Protein AF-A0A7S1WGA0-F1 (afdb_monomer)

InterPro domains:
  IPR001080 3Fe-4S ferredoxin [PR00352] (25-36)
  IPR001080 3Fe-4S ferredoxin [PR00352] (36-46)
  IPR001080 3Fe-4S ferredoxin [PR00352] (67-79)
  IPR017896 4Fe-4S ferredoxin-type, iron-sulphur binding domain [PS51379] (21-49)

Structure (mmCIF, N/CA/C/O backbone):
data_AF-A0A7S1WGA0-F1
#
_entry.id   AF-A0A7S1WGA0-F1
#
loop_
_atom_site.group_PDB
_atom_site.id
_atom_site.type_symbol
_atom_site.label_atom_id
_atom_site.label_alt_id
_atom_site.label_comp_id
_atom_site.label_asym_id
_atom_site.label_entity_id
_atom_site.label_seq_id
_atom_site.pdbx_PDB_ins_code
_atom_site.Cartn_x
_atom_site.Cartn_y
_atom_site.Cartn_z
_atom_site.occupancy
_atom_site.B_iso_or_equiv
_atom_site.auth_seq_id
_atom_site.auth_comp_id
_atom_site.auth_asym_id
_atom_site.auth_atom_id
_atom_site.pdbx_PDB_model_num
ATOM 1 N N . THR A 1 1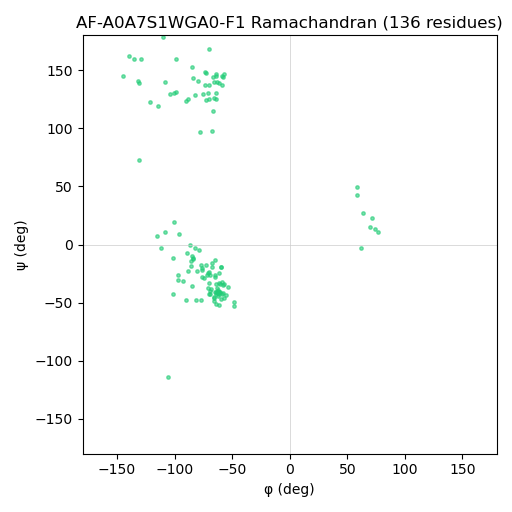 ? -9.600 -15.624 15.810 1.00 48.59 1 THR A N 1
ATOM 2 C CA . THR A 1 1 ? -9.323 -14.471 14.919 1.00 48.59 1 THR A CA 1
ATOM 3 C C . THR A 1 1 ? -8.064 -13.690 15.293 1.00 48.59 1 THR A C 1
ATOM 5 O O . THR A 1 1 ? -7.821 -12.651 14.698 1.00 48.59 1 THR A O 1
ATOM 8 N N . GLN A 1 2 ? -7.230 -14.170 16.228 1.00 45.91 2 GLN A N 1
ATOM 9 C CA . GLN A 1 2 ? -6.072 -13.422 16.746 1.00 45.91 2 GLN A CA 1
ATOM 10 C C . GLN A 1 2 ? -4.788 -13.585 15.899 1.00 45.91 2 GLN A C 1
ATOM 12 O O . GLN A 1 2 ? -3.881 -12.776 16.051 1.00 45.91 2 GLN A O 1
ATOM 17 N N . ALA A 1 3 ? -4.712 -14.557 14.977 1.00 49.59 3 ALA A N 1
ATOM 18 C CA . ALA A 1 3 ? -3.511 -14.777 14.159 1.00 49.59 3 ALA A CA 1
ATOM 19 C C . ALA A 1 3 ? -3.316 -13.784 13.003 1.00 49.59 3 ALA A C 1
ATOM 21 O O . ALA A 1 3 ? -2.209 -13.658 12.495 1.00 49.59 3 ALA A O 1
ATOM 22 N N . CYS A 1 4 ? -4.351 -13.046 12.587 1.00 54.44 4 CYS A N 1
ATOM 23 C CA . CYS A 1 4 ? -4.206 -12.077 11.493 1.00 54.44 4 CYS A CA 1
ATOM 24 C C . CYS A 1 4 ? -3.393 -10.837 11.921 1.00 54.44 4 CYS A C 1
ATOM 26 O O . CYS A 1 4 ? -2.730 -10.211 11.101 1.00 54.44 4 CYS A O 1
ATOM 28 N N . ALA A 1 5 ? -3.389 -10.507 13.219 1.00 57.50 5 ALA A N 1
ATOM 29 C CA . ALA A 1 5 ? -2.726 -9.310 13.738 1.00 57.50 5 ALA A CA 1
ATOM 30 C C . ALA A 1 5 ? -1.187 -9.385 13.700 1.00 57.50 5 ALA A C 1
ATOM 32 O O . ALA A 1 5 ? -0.543 -8.345 13.646 1.00 57.50 5 ALA A O 1
ATOM 33 N N . SER A 1 6 ? -0.590 -10.584 13.709 1.00 70.38 6 SER A N 1
ATOM 34 C CA . SER A 1 6 ? 0.873 -10.748 13.684 1.00 70.38 6 SER A CA 1
ATOM 35 C C . SER A 1 6 ? 1.484 -10.700 12.281 1.00 70.38 6 SER A C 1
ATOM 37 O O . SER A 1 6 ? 2.704 -10.637 12.157 1.00 70.38 6 SER A O 1
ATOM 39 N N . LEU A 1 7 ? 0.657 -10.752 11.232 1.00 79.62 7 LEU A N 1
ATOM 40 C CA . LEU A 1 7 ? 1.107 -10.718 9.837 1.00 79.62 7 LEU A CA 1
ATOM 41 C C . LEU A 1 7 ? 1.242 -9.290 9.290 1.00 79.62 7 LEU A C 1
ATOM 43 O O . LEU A 1 7 ? 1.983 -9.078 8.331 1.00 79.62 7 LEU A O 1
ATOM 47 N N . GLY A 1 8 ? 0.532 -8.331 9.889 1.00 81.25 8 GLY A N 1
ATOM 48 C CA . GLY A 1 8 ? 0.542 -6.936 9.460 1.00 81.25 8 GLY A CA 1
ATOM 49 C C . GLY A 1 8 ? 1.879 -6.259 9.756 1.00 81.25 8 GLY A C 1
ATOM 50 O O . GLY A 1 8 ? 2.458 -6.445 10.827 1.00 81.25 8 GLY A O 1
ATOM 51 N N . ARG A 1 9 ? 2.364 -5.471 8.798 1.00 88.56 9 ARG A N 1
ATOM 52 C CA . ARG A 1 9 ? 3.565 -4.634 8.911 1.00 88.56 9 ARG A CA 1
ATOM 53 C C . ARG A 1 9 ? 3.231 -3.187 9.262 1.00 88.56 9 ARG A C 1
ATOM 55 O O . ARG A 1 9 ? 4.050 -2.550 9.918 1.00 88.56 9 ARG A O 1
ATOM 62 N N . SER A 1 10 ? 2.075 -2.673 8.837 1.00 92.81 10 SER A N 1
ATOM 63 C CA . SER A 1 10 ? 1.676 -1.295 9.140 1.00 92.81 10 SER A CA 1
ATOM 64 C C . SER A 1 10 ? 1.012 -1.177 10.513 1.00 92.81 10 SER A C 1
ATOM 66 O O . SER A 1 10 ? 0.279 -2.059 10.972 1.00 92.81 10 SER A O 1
ATOM 68 N N . GLN A 1 11 ? 1.283 -0.064 11.192 1.00 93.94 11 GLN A N 1
ATOM 69 C CA . GLN A 1 11 ? 0.616 0.296 12.442 1.00 93.94 11 GLN A CA 1
ATOM 70 C C . GLN A 1 11 ? -0.698 1.010 12.136 1.00 93.94 11 GLN A C 1
ATOM 72 O O . GLN A 1 11 ? -0.824 1.647 11.101 1.00 93.94 11 GLN A O 1
ATOM 77 N N . TRP A 1 12 ? -1.682 0.933 13.029 1.00 94.38 12 TRP A N 1
ATOM 78 C CA . TRP A 1 12 ? -2.926 1.693 12.887 1.00 94.38 12 TRP A CA 1
ATOM 79 C C . TRP A 1 12 ? -2.891 2.923 13.784 1.00 94.38 12 TRP A C 1
ATOM 81 O O . TRP A 1 12 ? -2.602 2.791 14.976 1.00 94.38 12 TRP A O 1
ATOM 91 N N . HIS A 1 13 ? -3.205 4.096 13.231 1.00 95.62 13 HIS A N 1
ATOM 92 C CA . HIS A 1 13 ? -3.357 5.304 14.031 1.00 95.62 13 HIS A CA 1
ATOM 93 C C . HIS A 1 13 ? -4.498 5.118 15.054 1.00 95.62 13 HIS A C 1
ATOM 95 O O . HIS A 1 13 ? -5.534 4.536 14.712 1.00 95.62 13 HIS A O 1
ATOM 101 N N . PRO A 1 14 ? -4.349 5.575 16.314 1.00 91.88 14 PRO A N 1
ATOM 102 C CA . PRO A 1 14 ? -5.367 5.391 17.353 1.00 91.88 14 PRO A CA 1
ATOM 103 C C . PRO A 1 14 ? -6.706 6.065 17.031 1.00 91.88 14 PRO A C 1
ATOM 105 O O . PRO A 1 14 ? -7.738 5.629 17.533 1.00 91.88 14 PRO A O 1
ATOM 108 N N . GLU A 1 15 ? -6.689 7.104 16.196 1.00 90.88 15 GLU A N 1
ATOM 109 C CA . GLU A 1 15 ? -7.885 7.840 15.765 1.00 90.88 15 GLU A CA 1
ATOM 110 C C . GLU A 1 15 ? -8.427 7.356 14.410 1.00 90.88 15 GLU A C 1
ATOM 112 O O . GLU A 1 15 ? -9.322 7.983 13.847 1.00 90.88 15 GLU A O 1
ATOM 117 N N . ALA A 1 16 ? -7.908 6.244 13.873 1.00 91.56 16 ALA A N 1
ATOM 118 C CA . ALA A 1 16 ? -8.427 5.664 12.640 1.00 91.56 16 ALA A CA 1
ATOM 119 C C . ALA A 1 16 ? -9.923 5.308 12.796 1.00 91.56 16 ALA A C 1
ATOM 121 O O . ALA A 1 16 ? -10.303 4.736 13.827 1.00 91.56 16 ALA A O 1
ATOM 122 N N . PRO A 1 17 ? -10.779 5.583 11.790 1.00 90.69 17 PRO A N 1
ATOM 123 C CA . PRO A 1 17 ? -12.211 5.331 11.910 1.00 90.69 17 PRO A CA 1
ATOM 124 C C . PRO A 1 17 ? -12.529 3.859 12.212 1.00 90.69 17 PRO A C 1
ATOM 126 O O . PRO A 1 17 ? -11.882 2.926 11.718 1.00 90.69 17 PRO A O 1
ATOM 129 N N . GLU A 1 18 ? -13.557 3.623 13.027 1.00 88.62 18 GLU A N 1
ATOM 130 C CA . GLU A 1 18 ? -13.988 2.263 13.343 1.00 88.62 18 GLU A CA 1
ATOM 131 C C . GLU A 1 18 ? -14.543 1.583 12.082 1.00 88.62 18 GLU A C 1
ATOM 133 O O . GLU A 1 18 ? -15.421 2.110 11.402 1.00 88.62 18 GLU A O 1
ATOM 138 N N . GLY A 1 19 ? -14.005 0.409 11.742 1.00 87.69 19 GLY A N 1
ATOM 139 C CA . GLY A 1 19 ? -14.363 -0.296 10.506 1.00 87.69 19 GLY A CA 1
ATOM 140 C C . GLY A 1 19 ? -13.736 0.278 9.229 1.00 87.69 19 GLY A C 1
ATOM 141 O O . GLY A 1 19 ? -14.120 -0.140 8.137 1.00 87.69 19 GLY A O 1
ATOM 142 N N . ALA A 1 20 ? -12.767 1.192 9.343 1.00 92.94 20 ALA A N 1
ATOM 143 C CA . ALA A 1 20 ? -12.039 1.716 8.195 1.00 92.94 20 ALA A CA 1
ATOM 144 C C . ALA A 1 20 ? -11.321 0.611 7.394 1.00 92.94 20 ALA A C 1
ATOM 146 O O . ALA A 1 20 ? -10.828 -0.380 7.952 1.00 92.94 20 ALA A O 1
ATOM 147 N N . ARG A 1 21 ? -11.265 0.798 6.071 1.00 96.31 21 ARG A N 1
ATOM 148 C CA . ARG A 1 21 ? -10.548 -0.089 5.143 1.00 96.31 21 ARG A CA 1
ATOM 149 C C . ARG A 1 21 ? -9.044 0.133 5.289 1.00 96.31 21 ARG A C 1
ATOM 151 O O . ARG A 1 21 ? -8.602 1.227 5.596 1.00 96.31 21 ARG A O 1
ATOM 158 N N . GLY A 1 22 ? -8.249 -0.908 5.079 1.00 95.81 22 GLY A N 1
ATOM 159 C CA . GLY A 1 22 ? -6.796 -0.768 5.043 1.00 95.81 22 GLY A CA 1
ATOM 160 C C . GLY A 1 22 ? -6.343 -0.069 3.765 1.00 95.81 22 GLY A C 1
ATOM 161 O O . GLY A 1 22 ? -6.948 -0.260 2.712 1.00 95.81 22 GLY A O 1
ATOM 162 N N . ILE A 1 23 ? -5.262 0.692 3.835 1.00 97.69 23 ILE A N 1
ATOM 163 C CA . ILE A 1 23 ? -4.579 1.257 2.674 1.00 97.69 23 ILE A CA 1
ATOM 164 C C . ILE A 1 23 ? -3.394 0.352 2.365 1.00 97.69 23 ILE A C 1
ATOM 166 O O . ILE A 1 23 ? -2.619 -0.018 3.250 1.00 97.69 23 ILE A O 1
ATOM 170 N N . PHE A 1 24 ? -3.263 -0.028 1.102 1.00 97.56 24 PHE A N 1
ATOM 171 C CA . PHE A 1 24 ? -2.237 -0.946 0.645 1.00 97.56 24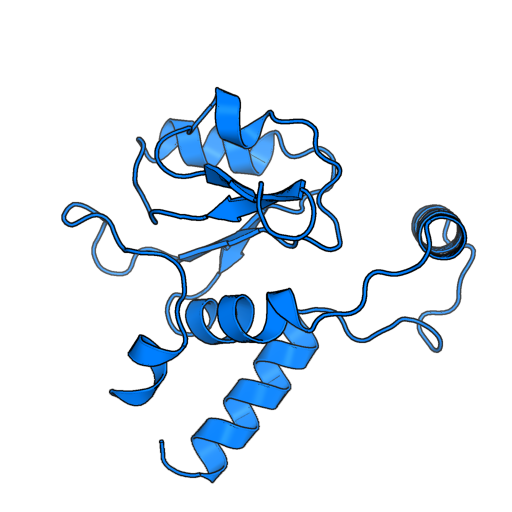 PHE A CA 1
ATOM 172 C C . PHE A 1 24 ? -1.528 -0.393 -0.592 1.00 97.56 24 PHE A C 1
ATOM 174 O O . PHE A 1 24 ? -2.171 0.168 -1.479 1.00 97.56 24 PHE A O 1
ATOM 181 N N . VAL A 1 25 ? -0.207 -0.578 -0.654 1.00 97.12 25 VAL A N 1
ATOM 182 C CA . VAL A 1 25 ? 0.619 -0.197 -1.804 1.00 97.12 25 VAL A CA 1
ATOM 183 C C . VAL A 1 25 ? 1.194 -1.454 -2.450 1.00 97.12 25 VAL A C 1
ATOM 185 O O . VAL A 1 25 ? 1.969 -2.187 -1.837 1.00 97.12 25 VAL A O 1
ATOM 188 N N . ASP A 1 26 ? 0.849 -1.676 -3.715 1.00 95.56 26 ASP A N 1
ATOM 189 C CA . ASP A 1 26 ? 1.458 -2.695 -4.557 1.00 95.56 26 ASP A CA 1
ATOM 190 C C . ASP A 1 26 ? 2.830 -2.217 -5.054 1.00 95.56 26 ASP A C 1
ATOM 192 O O . ASP A 1 26 ? 2.977 -1.489 -6.043 1.00 95.56 26 ASP A O 1
ATOM 196 N N . GLU A 1 27 ? 3.872 -2.648 -4.352 1.00 94.25 27 GLU A N 1
ATOM 197 C CA . GLU A 1 27 ? 5.263 -2.359 -4.692 1.00 94.25 27 GLU A CA 1
ATOM 198 C C . GLU A 1 27 ? 5.686 -2.877 -6.080 1.00 94.25 27 GLU A C 1
ATOM 200 O O . GLU A 1 27 ? 6.673 -2.380 -6.631 1.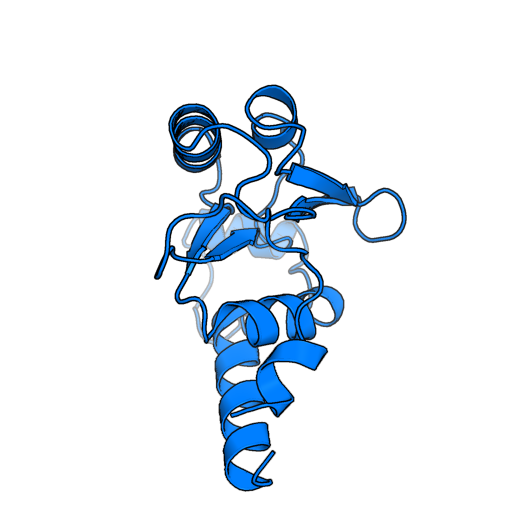00 94.25 27 GLU A O 1
ATOM 205 N N . THR A 1 28 ? 4.954 -3.831 -6.673 1.00 91.75 28 THR A N 1
ATOM 206 C CA . THR A 1 28 ? 5.243 -4.333 -8.028 1.00 91.75 28 THR A CA 1
ATOM 207 C C . THR A 1 28 ? 4.804 -3.357 -9.121 1.00 91.75 28 THR A C 1
ATOM 209 O O . THR A 1 28 ? 5.443 -3.285 -10.170 1.00 91.75 28 THR A O 1
ATOM 212 N N . GLU A 1 29 ? 3.778 -2.544 -8.855 1.00 92.12 29 GLU A N 1
ATOM 213 C CA . GLU A 1 29 ? 3.261 -1.524 -9.780 1.00 92.12 29 GLU A CA 1
ATOM 214 C C . GLU A 1 29 ? 3.730 -0.102 -9.427 1.00 92.12 29 GLU A C 1
ATOM 216 O O . GLU A 1 29 ? 3.579 0.831 -10.228 1.00 92.12 29 GLU A O 1
ATOM 221 N N . CYS A 1 30 ? 4.314 0.094 -8.241 1.00 95.00 30 CYS A N 1
ATOM 222 C CA . CYS A 1 30 ? 4.854 1.377 -7.806 1.00 95.00 30 CYS A CA 1
ATOM 223 C C . CYS A 1 30 ? 6.027 1.825 -8.698 1.00 95.00 30 CYS A C 1
ATOM 225 O O . CYS A 1 30 ? 6.992 1.095 -8.911 1.00 95.00 30 CYS A O 1
ATOM 227 N N . VAL A 1 31 ? 5.982 3.070 -9.183 1.00 93.75 31 VAL A N 1
ATOM 228 C CA . VAL A 1 31 ? 6.999 3.647 -10.087 1.00 93.75 31 VAL A CA 1
ATOM 229 C C . VAL A 1 31 ? 7.894 4.707 -9.439 1.00 93.75 31 VAL A C 1
ATOM 231 O O . VAL A 1 31 ? 8.653 5.356 -10.146 1.00 93.75 31 VAL A O 1
ATOM 234 N N . ILE A 1 32 ? 7.848 4.863 -8.110 1.00 95.25 32 ILE A N 1
ATOM 235 C CA . ILE A 1 32 ? 8.684 5.826 -7.357 1.00 95.25 32 ILE A CA 1
ATOM 236 C C . ILE A 1 32 ? 8.449 7.267 -7.838 1.00 95.25 32 ILE A C 1
ATOM 238 O O . ILE A 1 32 ? 9.362 8.016 -8.162 1.00 95.25 32 ILE A O 1
ATOM 242 N N . CYS A 1 33 ? 7.181 7.663 -7.921 1.00 95.44 33 CYS A N 1
ATOM 243 C CA . CYS A 1 33 ? 6.831 9.044 -8.258 1.00 95.44 33 CYS A CA 1
ATOM 244 C C . CYS A 1 33 ? 6.849 9.989 -7.047 1.00 95.44 33 CYS A C 1
ATOM 246 O O . CYS A 1 33 ? 6.794 11.194 -7.241 1.00 95.44 33 CYS A O 1
ATOM 248 N N . HIS A 1 34 ? 6.912 9.458 -5.818 1.00 96.12 34 HIS A N 1
ATOM 249 C CA . HIS A 1 34 ? 6.889 10.199 -4.543 1.00 96.12 34 HIS A CA 1
ATOM 250 C C . HIS A 1 34 ? 5.624 11.018 -4.234 1.00 96.12 34 HIS A C 1
ATOM 252 O O . HIS A 1 34 ? 5.502 11.518 -3.120 1.00 96.12 34 HIS A O 1
ATOM 258 N N . ASN A 1 35 ? 4.646 11.075 -5.141 1.00 96.56 35 ASN A N 1
ATOM 259 C CA . ASN A 1 35 ? 3.380 11.783 -4.935 1.00 96.56 35 ASN A CA 1
ATOM 260 C C . ASN A 1 35 ? 2.725 11.443 -3.585 1.00 96.56 35 ASN A C 1
ATOM 262 O O . ASN A 1 35 ? 2.477 12.335 -2.783 1.00 96.56 35 ASN A O 1
ATOM 266 N N . CYS A 1 36 ? 2.530 10.153 -3.294 1.00 97.62 36 CYS A N 1
ATOM 267 C CA . CYS A 1 36 ? 1.929 9.706 -2.032 1.00 97.62 36 CYS A CA 1
ATOM 268 C C . CYS A 1 36 ? 2.654 10.227 -0.781 1.00 97.62 36 CYS A C 1
ATOM 270 O O . CYS A 1 36 ? 2.004 10.732 0.122 1.00 97.62 36 CYS A O 1
ATOM 272 N N . THR A 1 37 ? 3.989 10.208 -0.771 1.00 97.25 37 THR A N 1
ATOM 273 C CA . THR A 1 37 ? 4.799 10.724 0.345 1.00 97.25 37 THR A CA 1
ATOM 274 C C . THR A 1 37 ? 4.820 12.249 0.434 1.00 97.25 37 THR A C 1
ATOM 276 O O . THR A 1 37 ? 5.224 12.797 1.448 1.00 97.25 37 THR A O 1
ATOM 279 N N . THR A 1 38 ? 4.445 12.957 -0.635 1.00 96.94 38 THR A N 1
ATOM 280 C CA . THR A 1 38 ? 4.314 14.421 -0.619 1.00 96.94 38 THR A CA 1
ATOM 281 C C . THR A 1 38 ? 2.948 14.860 -0.099 1.00 96.94 38 THR A C 1
ATOM 283 O O . THR A 1 38 ? 2.878 15.882 0.573 1.00 96.94 38 THR A O 1
ATOM 286 N N . MET A 1 39 ? 1.889 14.108 -0.410 1.00 97.25 39 MET A N 1
ATOM 287 C CA . MET A 1 39 ? 0.523 14.405 0.036 1.00 97.25 39 MET A CA 1
ATOM 288 C C . MET A 1 39 ? 0.256 13.926 1.464 1.00 97.25 39 MET A C 1
ATOM 290 O O . MET A 1 39 ? -0.228 14.705 2.270 1.00 97.25 39 MET A O 1
ATOM 294 N N . ALA A 1 40 ? 0.616 12.682 1.785 1.00 97.94 40 ALA A N 1
ATOM 295 C CA . ALA A 1 40 ? 0.330 12.048 3.072 1.00 97.94 40 ALA A CA 1
ATOM 296 C C . ALA A 1 40 ? 1.611 11.396 3.654 1.00 97.94 40 ALA A C 1
ATOM 298 O O . ALA A 1 40 ? 1.789 10.173 3.575 1.00 97.94 40 ALA A O 1
ATOM 299 N N . PRO A 1 41 ? 2.566 12.211 4.151 1.00 97.25 41 PRO A N 1
ATOM 300 C CA . PRO A 1 41 ? 3.876 11.749 4.621 1.00 97.25 41 PRO A CA 1
ATOM 301 C C . PRO A 1 41 ? 3.841 10.937 5.922 1.00 97.25 41 PRO A C 1
ATOM 303 O O . PRO A 1 41 ? 4.769 10.166 6.162 1.00 97.25 41 PRO A O 1
ATOM 306 N N . GLU A 1 42 ? 2.817 11.089 6.764 1.00 97.38 42 GLU A N 1
ATOM 307 C CA . GLU A 1 42 ? 2.690 10.302 7.999 1.00 97.38 42 GLU A CA 1
ATOM 308 C C . GLU A 1 42 ? 2.115 8.902 7.714 1.00 97.38 42 GLU A C 1
ATOM 310 O O . GLU A 1 42 ? 2.342 7.952 8.465 1.00 97.38 42 GLU A O 1
ATOM 315 N N . THR A 1 43 ? 1.405 8.749 6.593 1.00 97.56 43 THR A N 1
ATOM 316 C CA . THR A 1 43 ? 0.794 7.496 6.133 1.00 97.56 43 THR A CA 1
ATOM 317 C C . THR A 1 43 ? 1.749 6.692 5.252 1.00 97.56 43 THR A C 1
ATOM 319 O O . THR A 1 43 ? 1.929 5.481 5.446 1.00 97.56 43 THR A O 1
ATOM 322 N N . PHE A 1 44 ? 2.369 7.352 4.270 1.00 97.44 44 PHE A N 1
ATOM 323 C CA . PHE A 1 44 ? 3.219 6.719 3.265 1.00 97.44 44 PHE A CA 1
ATOM 324 C C . PHE A 1 44 ? 4.693 7.041 3.482 1.00 97.44 44 PHE A C 1
ATOM 326 O O . PHE A 1 44 ? 5.077 8.188 3.681 1.00 97.44 44 PHE A O 1
ATOM 333 N N . GLU A 1 45 ? 5.545 6.040 3.282 1.00 95.75 45 GLU A N 1
ATOM 334 C CA . GLU A 1 45 ? 6.992 6.230 3.243 1.00 95.75 45 GLU A CA 1
ATOM 335 C C . GLU A 1 45 ? 7.623 5.477 2.071 1.00 95.75 45 GLU A C 1
ATOM 337 O O . GLU A 1 45 ? 7.053 4.530 1.524 1.00 95.75 45 GLU A O 1
ATOM 342 N N . MET A 1 46 ? 8.827 5.892 1.683 1.00 95.56 46 MET A N 1
ATOM 343 C CA . MET A 1 46 ? 9.639 5.140 0.731 1.00 95.56 46 MET A CA 1
ATOM 344 C C . MET A 1 46 ? 10.496 4.130 1.487 1.00 95.56 46 MET A C 1
ATOM 346 O O . MET A 1 46 ? 11.271 4.507 2.363 1.00 95.56 46 MET A O 1
ATOM 350 N N . ASP A 1 47 ? 10.404 2.859 1.108 1.00 91.38 47 ASP A N 1
ATOM 351 C CA . ASP A 1 47 ? 11.215 1.792 1.682 1.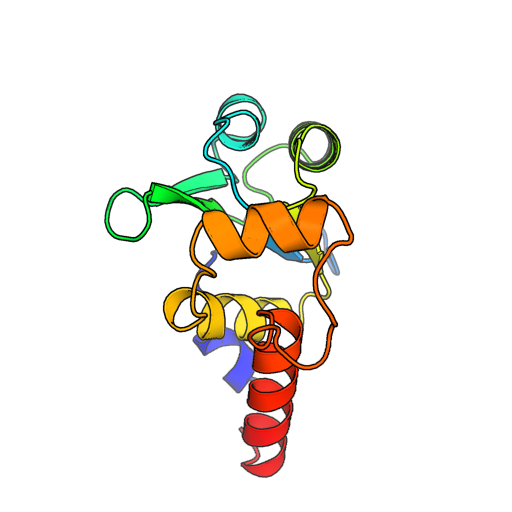00 91.38 47 ASP A CA 1
ATOM 352 C C . ASP A 1 47 ? 12.694 1.955 1.301 1.00 91.38 47 ASP A C 1
ATOM 354 O O . ASP A 1 47 ? 13.119 1.562 0.214 1.00 91.38 47 ASP A O 1
ATOM 358 N N . SER A 1 48 ? 13.477 2.548 2.199 1.00 85.12 48 SER A N 1
ATOM 359 C CA . SER A 1 48 ? 14.909 2.798 2.011 1.00 85.12 48 SER A CA 1
ATOM 360 C C . SER A 1 48 ? 15.780 1.549 2.175 1.00 85.12 48 SER A C 1
ATOM 362 O O . SER A 1 48 ? 16.895 1.523 1.654 1.00 85.12 48 SER A O 1
ATOM 364 N N . GLU A 1 49 ? 15.290 0.522 2.875 1.00 79.75 49 GLU A N 1
ATOM 365 C CA . GLU A 1 49 ? 16.049 -0.695 3.193 1.00 79.75 49 GLU A CA 1
ATOM 366 C C . GLU A 1 49 ? 15.770 -1.849 2.222 1.00 79.75 49 GLU A C 1
ATOM 368 O O . GLU A 1 49 ? 16.625 -2.719 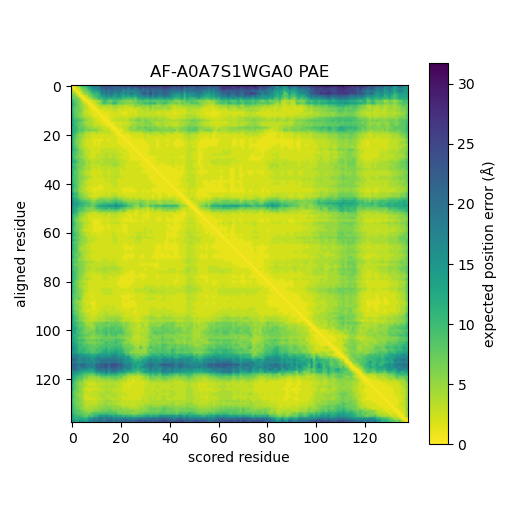2.044 1.00 79.75 49 GLU A O 1
ATOM 373 N N . GLY A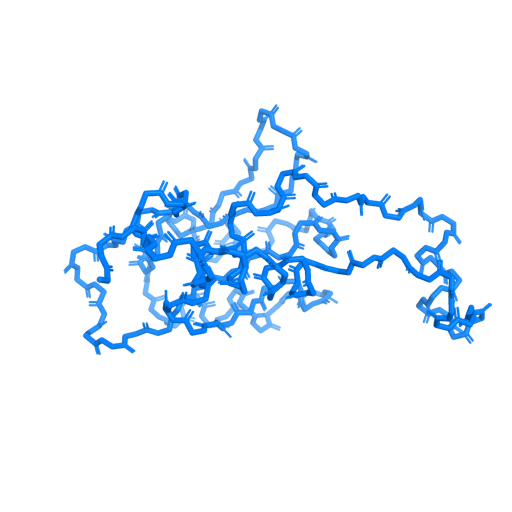 1 50 ? 14.595 -1.870 1.588 1.00 80.81 50 GLY A N 1
ATOM 374 C CA . GLY A 1 50 ? 14.213 -2.892 0.616 1.00 80.81 50 GLY A CA 1
ATOM 375 C C . GLY A 1 50 ? 14.230 -2.393 -0.827 1.00 80.81 50 GLY A C 1
ATOM 376 O O . GLY A 1 50 ? 15.285 -2.161 -1.418 1.00 80.81 50 GLY A O 1
ATOM 377 N N . ARG A 1 51 ? 13.055 -2.322 -1.461 1.00 83.62 51 ARG A N 1
ATOM 378 C CA . ARG A 1 51 ? 12.941 -2.154 -2.928 1.00 83.62 51 ARG A CA 1
ATOM 379 C C . ARG A 1 51 ? 12.969 -0.704 -3.406 1.00 83.62 51 ARG A C 1
ATOM 381 O O . ARG A 1 51 ? 12.858 -0.467 -4.611 1.00 83.62 51 ARG A O 1
ATOM 388 N N . GLY A 1 52 ? 13.075 0.267 -2.500 1.00 89.44 52 GLY A N 1
ATOM 389 C CA . GLY A 1 52 ? 12.968 1.681 -2.850 1.00 89.44 52 GLY A CA 1
ATOM 390 C C . GLY A 1 52 ? 11.555 2.097 -3.251 1.00 89.44 52 GLY A C 1
ATOM 391 O O . GLY A 1 52 ? 11.405 3.132 -3.890 1.00 89.44 52 GLY A O 1
ATOM 392 N N . ARG A 1 53 ? 10.526 1.286 -2.964 1.00 93.88 53 ARG A N 1
ATOM 393 C CA . ARG A 1 53 ? 9.126 1.532 -3.350 1.00 93.88 53 ARG A CA 1
ATOM 394 C C . ARG A 1 53 ? 8.342 2.140 -2.192 1.00 93.88 53 ARG A C 1
ATOM 396 O O . ARG A 1 53 ? 8.752 2.043 -1.042 1.00 93.88 53 ARG A O 1
ATOM 403 N N . ALA A 1 54 ? 7.228 2.789 -2.512 1.00 96.44 54 ALA A N 1
ATOM 404 C CA . ALA A 1 54 ? 6.339 3.309 -1.484 1.00 96.44 54 ALA A CA 1
ATOM 405 C C . ALA A 1 54 ? 5.699 2.154 -0.694 1.00 96.44 54 ALA A C 1
ATOM 407 O O . ALA A 1 54 ? 5.371 1.119 -1.277 1.00 96.44 54 ALA A O 1
ATOM 408 N N . ARG A 1 55 ? 5.492 2.352 0.608 1.00 95.44 55 ARG A N 1
ATOM 409 C CA . ARG A 1 55 ? 4.729 1.470 1.498 1.00 95.44 55 ARG A CA 1
ATOM 410 C C . ARG A 1 55 ? 3.885 2.299 2.463 1.00 95.44 55 ARG A C 1
ATOM 412 O O . ARG A 1 55 ? 4.159 3.479 2.664 1.00 95.44 55 ARG A O 1
ATOM 419 N N . VAL A 1 56 ? 2.881 1.669 3.067 1.00 96.81 56 VAL A N 1
ATOM 420 C CA . VAL A 1 56 ? 2.134 2.267 4.183 1.00 96.81 56 VAL A CA 1
ATOM 421 C C . VAL A 1 56 ? 2.817 1.868 5.482 1.00 96.81 56 VAL A C 1
ATOM 423 O O . VAL A 1 56 ? 2.999 0.676 5.736 1.00 96.81 56 VAL A O 1
ATOM 426 N N . PHE A 1 57 ? 3.204 2.851 6.288 1.00 94.94 57 PHE A N 1
ATOM 427 C CA . PHE A 1 57 ? 3.815 2.610 7.597 1.00 94.94 57 PHE A CA 1
ATOM 428 C C . PHE A 1 57 ? 2.809 2.803 8.732 1.00 94.94 57 PHE A C 1
ATOM 430 O O . PHE A 1 57 ? 2.722 1.951 9.623 1.00 94.94 57 PHE A O 1
ATOM 437 N N . VAL A 1 58 ? 1.991 3.858 8.653 1.00 96.81 58 VAL A N 1
ATOM 438 C CA . VAL A 1 58 ? 0.859 4.097 9.555 1.00 96.81 58 VAL A CA 1
AT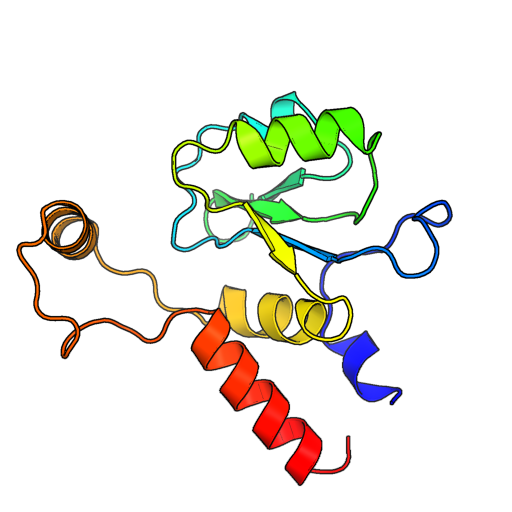OM 439 C C . VAL A 1 58 ? -0.425 4.192 8.739 1.00 96.81 58 VAL A C 1
ATOM 441 O O . VAL A 1 58 ? -0.555 5.016 7.846 1.00 96.81 58 VAL A O 1
ATOM 444 N N . GLN A 1 59 ? -1.402 3.348 9.043 1.00 97.06 59 GLN A N 1
ATOM 445 C CA . GLN A 1 59 ? -2.756 3.453 8.517 1.00 97.06 59 GLN A CA 1
ATOM 446 C C . GLN A 1 59 ? -3.425 4.677 9.139 1.00 97.06 59 GLN A C 1
ATOM 448 O O . GLN A 1 59 ? -3.511 4.751 10.368 1.00 97.06 59 GLN A O 1
ATOM 453 N N . TYR A 1 60 ? -3.933 5.581 8.298 1.00 96.94 60 TYR A N 1
ATOM 454 C CA . TYR A 1 60 ? -4.583 6.827 8.723 1.00 96.94 60 TYR A CA 1
ATOM 455 C C . TYR A 1 60 ? -3.672 7.727 9.578 1.00 96.94 60 TYR A C 1
ATOM 457 O O . TYR A 1 60 ? -4.102 8.237 10.610 1.00 96.94 60 TYR A O 1
ATOM 465 N N . GLY A 1 61 ? -2.398 7.869 9.183 1.00 96.50 61 GLY A N 1
ATOM 466 C CA . GLY A 1 61 ? -1.458 8.797 9.828 1.00 96.50 61 GLY A CA 1
ATOM 467 C C . GLY A 1 61 ? -1.722 10.266 9.477 1.00 96.50 61 GLY A C 1
ATOM 468 O O . GLY A 1 61 ? -1.471 11.144 10.297 1.00 96.50 61 GLY A O 1
ATOM 469 N N . ASP A 1 62 ? -2.273 10.515 8.289 1.00 97.12 62 ASP A N 1
ATOM 470 C CA . ASP A 1 62 ? -2.715 11.829 7.812 1.00 97.12 62 ASP A CA 1
ATOM 471 C C . ASP A 1 62 ? -4.248 11.901 7.729 1.00 97.12 62 ASP A C 1
ATOM 473 O O . ASP A 1 62 ? -4.961 10.924 7.989 1.00 97.12 62 ASP A O 1
ATOM 477 N N . TRP A 1 63 ? -4.767 13.066 7.336 1.00 95.75 63 TRP A N 1
ATOM 478 C CA . TRP A 1 63 ? -6.194 13.256 7.098 1.00 95.75 63 TRP A CA 1
ATOM 479 C C . TRP A 1 63 ? -6.679 12.397 5.929 1.00 95.75 63 TRP A C 1
ATOM 481 O O . TRP A 1 63 ? -5.978 12.206 4.936 1.00 95.75 63 TRP A O 1
ATOM 491 N N . GLU A 1 64 ? -7.916 11.908 6.023 1.00 95.44 64 GLU A N 1
ATOM 492 C CA . GLU A 1 64 ? -8.519 11.059 4.987 1.00 95.44 64 GLU A CA 1
ATOM 493 C C . GLU A 1 64 ? -8.537 11.745 3.610 1.00 95.44 64 GLU A C 1
ATOM 495 O O . GLU A 1 64 ? -8.312 11.085 2.602 1.00 95.44 64 GLU A O 1
ATOM 500 N N . GLU A 1 65 ? -8.701 13.071 3.572 1.00 96.56 65 GLU A N 1
ATOM 501 C CA . GLU A 1 65 ? -8.655 13.869 2.339 1.00 96.56 65 GLU A CA 1
ATOM 502 C C . GLU A 1 65 ? -7.282 13.790 1.644 1.00 96.56 65 GLU A C 1
ATOM 504 O O . GLU A 1 65 ? -7.219 13.561 0.435 1.00 96.56 65 GLU A O 1
ATOM 509 N N . ASP A 1 66 ? -6.187 13.895 2.406 1.00 97.50 66 ASP A N 1
ATOM 510 C CA . ASP A 1 66 ? -4.816 13.814 1.880 1.00 97.50 66 ASP A CA 1
ATOM 511 C C . ASP A 1 66 ? -4.491 12.392 1.392 1.00 97.50 66 ASP A C 1
ATOM 513 O O . ASP A 1 66 ? -3.840 12.190 0.360 1.00 97.50 66 ASP A O 1
ATOM 517 N N . ILE A 1 67 ? -4.980 11.381 2.117 1.00 97.62 67 ILE A N 1
ATOM 518 C CA . ILE A 1 67 ? -4.836 9.969 1.744 1.00 97.62 67 ILE A CA 1
ATOM 519 C C . ILE A 1 67 ? -5.614 9.681 0.455 1.00 97.62 67 ILE A C 1
ATOM 521 O O . ILE A 1 67 ? -5.081 9.040 -0.454 1.00 97.62 67 ILE A O 1
ATOM 525 N N . ASP A 1 68 ? -6.849 10.166 0.342 1.00 97.12 68 ASP A N 1
ATOM 526 C CA . ASP A 1 68 ? -7.667 10.015 -0.859 1.00 97.12 68 ASP A CA 1
ATOM 527 C C . ASP A 1 68 ? -7.022 10.690 -2.070 1.00 97.12 68 ASP A C 1
ATOM 529 O O . ASP A 1 68 ? -6.995 10.105 -3.161 1.00 97.12 68 ASP A O 1
ATOM 533 N N . GLU A 1 69 ? -6.447 11.881 -1.891 1.00 97.50 69 GLU A N 1
ATOM 534 C CA . GLU A 1 69 ? -5.701 12.562 -2.949 1.00 97.50 69 GLU A CA 1
ATOM 535 C C . GLU A 1 69 ? -4.453 11.761 -3.355 1.00 97.50 69 GLU A C 1
ATOM 537 O O . GLU A 1 69 ? -4.192 11.556 -4.548 1.00 97.50 69 GLU A O 1
ATOM 542 N N . ALA A 1 70 ? -3.720 11.203 -2.386 1.00 97.75 70 ALA A N 1
ATOM 543 C CA . ALA A 1 70 ? -2.578 10.328 -2.639 1.00 97.75 70 ALA A CA 1
ATOM 544 C C . ALA A 1 70 ? -2.966 9.062 -3.428 1.00 97.75 70 ALA A C 1
ATOM 546 O O . ALA A 1 70 ? -2.248 8.664 -4.352 1.00 97.75 70 ALA A O 1
ATOM 547 N N . VAL A 1 71 ? -4.106 8.445 -3.107 1.00 97.56 71 VAL A N 1
ATOM 548 C CA . VAL A 1 71 ? -4.631 7.266 -3.815 1.00 97.56 71 VAL A CA 1
ATOM 549 C C . VAL A 1 71 ? -5.019 7.626 -5.253 1.00 97.56 71 VAL A C 1
ATOM 551 O O . VAL A 1 71 ? -4.602 6.945 -6.194 1.00 97.56 71 VAL A O 1
ATOM 554 N N . GLN A 1 72 ? -5.777 8.708 -5.444 1.00 97.00 72 GLN A N 1
ATOM 555 C CA . GLN A 1 72 ? -6.292 9.120 -6.757 1.00 97.00 72 GLN A CA 1
ATOM 556 C C . GLN A 1 72 ? -5.199 9.637 -7.697 1.00 97.00 72 GLN A C 1
ATOM 558 O O . GLN A 1 72 ? -5.269 9.435 -8.910 1.00 97.00 72 GLN A O 1
ATOM 563 N N . SER A 1 73 ? -4.172 10.283 -7.152 1.00 96.62 73 SER A N 1
ATOM 564 C CA . SER A 1 73 ? -3.050 10.832 -7.919 1.00 96.62 73 SER A CA 1
ATOM 565 C C . SER A 1 73 ? -2.015 9.783 -8.344 1.00 96.62 73 SER A C 1
ATOM 567 O O . SER A 1 73 ? -1.061 10.115 -9.059 1.00 96.62 73 SER A O 1
ATOM 569 N N . CYS A 1 74 ? -2.161 8.521 -7.920 1.00 97.00 74 CYS A N 1
ATOM 570 C CA . CYS A 1 74 ? -1.203 7.470 -8.232 1.00 97.00 74 CYS A CA 1
ATOM 571 C C . CYS A 1 74 ? -1.200 7.152 -9.744 1.00 97.00 74 CYS A C 1
ATOM 573 O O . CYS A 1 74 ? -2.173 6.597 -10.258 1.00 97.00 74 CYS A O 1
ATOM 575 N N . PRO A 1 75 ? -0.094 7.397 -10.476 1.00 95.00 75 PRO A N 1
ATOM 576 C CA . PRO A 1 75 ? -0.075 7.287 -11.938 1.00 95.00 75 PRO A CA 1
ATOM 577 C C . PRO A 1 75 ? -0.245 5.853 -12.457 1.00 95.00 75 PRO A C 1
ATOM 579 O O . PRO A 1 75 ? -0.559 5.654 -13.629 1.00 95.00 75 PRO A O 1
ATOM 582 N N . THR A 1 76 ? -0.002 4.851 -11.611 1.00 93.75 76 THR A N 1
ATOM 583 C CA . THR A 1 76 ? -0.153 3.430 -11.951 1.00 93.75 76 THR A CA 1
ATOM 584 C C . THR A 1 76 ? -1.305 2.751 -11.222 1.00 93.75 76 THR A C 1
ATOM 586 O O . THR A 1 76 ? -1.554 1.578 -11.483 1.00 93.75 76 THR A O 1
ATOM 589 N N . GLY A 1 77 ? -2.005 3.452 -10.322 1.00 94.38 77 GLY A N 1
ATOM 590 C CA . GLY A 1 77 ? -3.018 2.837 -9.460 1.00 94.38 77 GLY A CA 1
ATOM 591 C C . GLY A 1 77 ? -2.442 1.796 -8.491 1.00 94.38 77 GLY A C 1
ATOM 592 O O . GLY A 1 77 ? -3.140 0.863 -8.113 1.00 94.38 77 GLY A O 1
ATOM 593 N N . ALA A 1 78 ? -1.167 1.930 -8.109 1.00 95.75 78 ALA A N 1
ATOM 594 C CA . ALA A 1 78 ? -0.501 1.015 -7.181 1.00 95.75 78 ALA A CA 1
ATOM 595 C C . ALA A 1 78 ? -1.053 1.092 -5.747 1.00 95.75 78 ALA A C 1
ATOM 597 O O . ALA A 1 78 ? -0.774 0.210 -4.945 1.00 95.75 78 ALA A O 1
ATOM 598 N N . ILE A 1 79 ? -1.796 2.144 -5.403 1.00 97.56 79 ILE A N 1
ATOM 599 C CA . ILE A 1 79 ? -2.348 2.358 -4.064 1.00 97.56 79 ILE A CA 1
ATOM 600 C C . ILE A 1 79 ? -3.836 2.020 -4.100 1.00 97.56 79 ILE A C 1
ATOM 602 O O . ILE A 1 79 ? -4.556 2.504 -4.973 1.00 97.56 79 ILE A O 1
ATOM 606 N N . ALA A 1 80 ? -4.302 1.197 -3.162 1.00 96.56 80 ALA A N 1
ATOM 607 C CA . ALA A 1 80 ? -5.696 0.782 -3.103 1.00 96.56 80 ALA A CA 1
ATOM 608 C C . ALA A 1 80 ? -6.196 0.614 -1.667 1.00 96.56 80 ALA A C 1
ATOM 610 O O . ALA A 1 80 ? -5.489 0.112 -0.793 1.00 96.56 80 ALA A O 1
ATOM 611 N N . TYR A 1 81 ? -7.471 0.946 -1.463 1.00 97.25 81 TYR A N 1
ATOM 612 C CA . TYR A 1 81 ? -8.209 0.550 -0.271 1.00 97.25 81 TYR A CA 1
ATOM 613 C C . TYR A 1 81 ? -8.585 -0.933 -0.337 1.00 97.25 81 TYR A C 1
ATOM 615 O O . TYR A 1 81 ? -9.190 -1.403 -1.310 1.00 97.25 81 TYR A O 1
ATOM 623 N N . VAL A 1 82 ? -8.279 -1.664 0.728 1.00 96.44 82 VAL A N 1
ATOM 624 C CA . VAL A 1 82 ? -8.484 -3.107 0.880 1.00 96.44 82 VAL A CA 1
ATOM 625 C C . VAL A 1 82 ? -9.220 -3.412 2.179 1.00 96.44 82 VAL A C 1
ATOM 627 O O . VAL A 1 82 ? -9.245 -2.611 3.108 1.00 96.44 82 VAL A O 1
ATOM 630 N N . ASP A 1 83 ? -9.842 -4.581 2.262 1.00 95.19 83 ASP A N 1
ATOM 631 C CA . ASP A 1 83 ? -10.533 -4.974 3.489 1.00 95.19 83 ASP A CA 1
ATOM 632 C C . ASP A 1 83 ? -9.525 -5.154 4.628 1.00 95.19 83 ASP A C 1
ATOM 634 O O . ASP A 1 83 ? -8.429 -5.695 4.433 1.00 95.19 83 ASP A O 1
ATOM 638 N N . ARG A 1 84 ? -9.903 -4.710 5.829 1.00 92.88 84 ARG A N 1
ATOM 639 C CA . ARG A 1 84 ? -9.025 -4.711 7.005 1.00 92.88 84 ARG A CA 1
ATOM 640 C C . ARG A 1 84 ? -8.527 -6.112 7.356 1.00 92.88 84 ARG A C 1
ATOM 642 O O . ARG A 1 84 ? -7.400 -6.271 7.811 1.00 92.88 84 ARG A O 1
ATOM 649 N N . GLU A 1 85 ? -9.331 -7.136 7.094 1.00 90.81 85 GLU A N 1
ATOM 650 C CA . GLU A 1 85 ? -8.980 -8.538 7.324 1.00 90.81 85 GLU A CA 1
ATOM 651 C C . GLU A 1 85 ? -8.019 -9.092 6.266 1.00 90.81 85 GLU A C 1
ATOM 653 O O . GLU A 1 85 ? -7.385 -10.118 6.498 1.00 90.81 85 GLU A O 1
ATOM 658 N N . VAL A 1 86 ? -7.937 -8.459 5.091 1.00 92.81 86 VAL A N 1
ATOM 659 C CA . VAL A 1 86 ? -7.083 -8.887 3.973 1.00 92.81 86 VAL A CA 1
ATOM 660 C C . VAL A 1 86 ? -5.720 -8.200 4.022 1.00 92.81 86 VAL A C 1
ATOM 662 O O . VAL A 1 86 ? -4.728 -8.818 3.632 1.00 92.81 86 VAL A O 1
ATOM 665 N N . LEU A 1 87 ? -5.660 -6.965 4.533 1.00 95.06 87 LEU A N 1
ATOM 666 C CA . LEU A 1 87 ? -4.442 -6.154 4.599 1.00 95.06 87 LEU A CA 1
ATOM 667 C C . LEU A 1 87 ? -3.228 -6.909 5.183 1.00 95.06 87 LEU A C 1
ATOM 669 O O . LEU A 1 87 ? -2.200 -6.936 4.506 1.00 95.06 87 LEU A O 1
ATOM 673 N N . PRO A 1 88 ? -3.314 -7.604 6.338 1.00 94.25 88 PRO A N 1
ATOM 674 C CA . PRO A 1 88 ? -2.150 -8.293 6.900 1.00 94.25 88 PRO A CA 1
ATOM 675 C C . PRO A 1 88 ? -1.582 -9.381 5.982 1.00 94.25 88 PRO A C 1
ATOM 677 O O . PRO A 1 88 ? -0.375 -9.598 5.930 1.00 94.25 88 PRO A O 1
ATOM 680 N N . TYR A 1 89 ? -2.439 -10.059 5.213 1.00 94.31 89 TYR A N 1
ATOM 681 C CA . TYR A 1 89 ? -1.992 -11.068 4.254 1.00 94.31 89 TYR A CA 1
ATOM 682 C C . TYR A 1 89 ? -1.280 -10.446 3.058 1.00 94.31 89 TYR A C 1
ATOM 684 O O . TYR A 1 89 ? -0.319 -11.035 2.571 1.00 94.31 89 TYR A O 1
ATOM 692 N N . LEU A 1 90 ? -1.748 -9.287 2.585 1.00 95.50 90 LEU A N 1
ATOM 693 C CA . LEU A 1 90 ? -1.090 -8.543 1.512 1.00 95.50 90 LEU A CA 1
ATOM 694 C C . LEU A 1 90 ? 0.297 -8.086 1.967 1.00 95.50 90 LEU A C 1
ATOM 696 O O . LEU A 1 90 ? 1.289 -8.414 1.324 1.00 95.50 90 LEU A O 1
ATOM 700 N N . GLU A 1 91 ? 0.387 -7.434 3.123 1.00 94.50 91 GLU A N 1
ATOM 701 C CA . GLU A 1 91 ? 1.659 -6.961 3.685 1.00 94.50 91 GLU A CA 1
ATOM 702 C C . GLU A 1 91 ? 2.656 -8.097 3.958 1.00 94.50 91 GLU A C 1
ATOM 704 O O . GLU A 1 91 ? 3.864 -7.922 3.781 1.00 94.50 91 GLU A O 1
ATOM 709 N N . ALA A 1 92 ? 2.165 -9.279 4.340 1.00 93.50 92 ALA A N 1
ATOM 710 C CA . ALA A 1 92 ? 3.003 -10.452 4.559 1.00 93.50 92 ALA A CA 1
ATOM 711 C C . ALA A 1 92 ? 3.603 -11.016 3.261 1.00 93.50 92 ALA A C 1
ATOM 713 O O . ALA A 1 92 ? 4.766 -11.414 3.267 1.00 93.50 92 ALA A O 1
ATOM 714 N N . VAL A 1 93 ? 2.842 -11.058 2.159 1.00 94.25 93 VAL A N 1
ATOM 715 C CA . VAL A 1 93 ? 3.328 -11.620 0.880 1.00 94.25 93 VAL A CA 1
ATOM 716 C C . VAL A 1 93 ? 4.097 -10.614 0.031 1.00 94.25 93 VAL A C 1
ATOM 718 O O . VAL A 1 93 ? 4.832 -11.023 -0.868 1.00 94.25 93 VAL A O 1
ATOM 721 N N . MET A 1 94 ? 3.947 -9.311 0.284 1.00 92.94 94 MET A N 1
ATOM 722 C CA . MET A 1 94 ? 4.579 -8.290 -0.550 1.00 92.94 94 MET A CA 1
ATOM 723 C C . MET A 1 94 ? 6.094 -8.410 -0.670 1.00 92.94 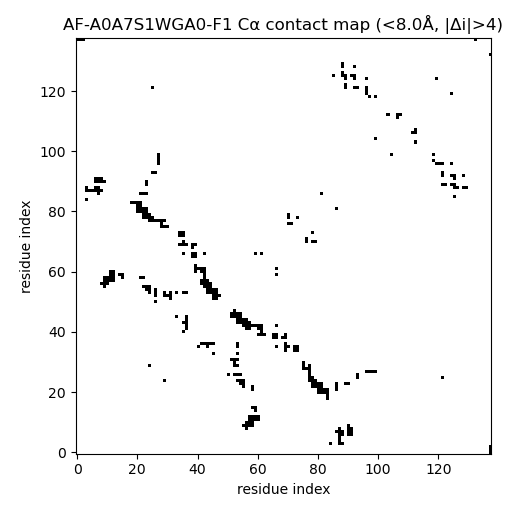94 MET A C 1
ATOM 725 O O . MET A 1 94 ? 6.588 -8.326 -1.796 1.00 92.94 94 MET A O 1
ATOM 729 N N . PRO A 1 95 ? 6.866 -8.615 0.407 1.00 89.12 95 PRO A N 1
ATOM 730 C CA . PRO A 1 95 ? 8.316 -8.780 0.305 1.00 89.12 95 PRO A CA 1
ATOM 731 C C . PRO A 1 95 ? 8.731 -9.943 -0.609 1.00 89.12 95 PRO A C 1
ATOM 733 O O . PRO A 1 95 ? 9.705 -9.814 -1.345 1.00 89.12 95 PRO A O 1
ATOM 736 N N . ASP A 1 96 ? 7.946 -11.023 -0.624 1.00 88.06 96 ASP A N 1
ATOM 737 C CA . ASP A 1 96 ? 8.225 -12.247 -1.387 1.00 88.06 96 ASP A CA 1
ATOM 738 C C . ASP A 1 96 ? 7.652 -12.223 -2.814 1.00 88.06 96 ASP A C 1
ATOM 740 O O . ASP A 1 96 ? 7.896 -13.138 -3.603 1.00 88.06 96 ASP A O 1
ATOM 744 N N . THR A 1 97 ? 6.862 -11.204 -3.161 1.00 90.31 97 THR A N 1
ATOM 745 C CA . THR A 1 97 ? 6.256 -11.099 -4.491 1.00 90.31 97 THR A CA 1
ATOM 746 C C . THR A 1 97 ? 7.324 -10.739 -5.522 1.00 90.31 97 THR A C 1
ATOM 748 O O . THR A 1 97 ? 8.031 -9.735 -5.395 1.00 90.31 97 THR A O 1
ATOM 751 N N . GLU A 1 98 ? 7.443 -11.566 -6.560 1.00 87.56 98 GLU A N 1
ATOM 752 C CA . GLU A 1 98 ? 8.411 -11.367 -7.635 1.00 87.56 98 GLU A CA 1
ATOM 753 C C . GLU A 1 98 ? 8.024 -10.169 -8.512 1.00 87.56 98 GLU A C 1
ATOM 755 O O . GLU A 1 98 ? 6.897 -10.062 -8.996 1.00 87.56 98 GLU A O 1
ATOM 760 N N . MET A 1 99 ? 8.982 -9.274 -8.757 1.00 85.06 99 MET A N 1
ATOM 761 C CA . MET A 1 99 ? 8.799 -8.179 -9.707 1.00 85.06 99 MET A CA 1
ATOM 762 C C . MET A 1 99 ? 9.048 -8.674 -11.128 1.00 85.06 99 MET A C 1
ATOM 764 O O . MET A 1 99 ? 10.109 -9.228 -11.432 1.00 85.06 99 MET A O 1
ATOM 768 N N . GLU A 1 100 ? 8.102 -8.413 -12.026 1.00 83.25 100 GLU A N 1
ATOM 769 C CA . GLU A 1 100 ? 8.319 -8.673 -13.443 1.00 83.25 100 GLU A CA 1
ATOM 770 C C . GLU A 1 100 ? 9.472 -7.800 -13.978 1.00 83.25 100 GLU A C 1
ATOM 772 O O . GLU A 1 100 ? 9.570 -6.609 -13.662 1.00 83.25 100 GLU A O 1
ATOM 777 N N . PRO A 1 101 ? 10.349 -8.341 -14.840 1.00 84.88 101 PRO A N 1
ATOM 778 C CA . PRO A 1 101 ? 11.354 -7.531 -15.509 1.00 84.88 101 PRO A CA 1
ATOM 779 C C . PRO A 1 101 ? 10.713 -6.380 -16.310 1.00 84.88 101 PRO A C 1
ATOM 781 O O . PRO A 1 101 ? 9.663 -6.581 -16.930 1.00 84.88 101 PRO A O 1
ATOM 784 N N . PRO A 1 102 ? 11.361 -5.202 -16.427 1.00 83.25 102 PRO A N 1
ATOM 785 C CA . PRO A 1 102 ? 10.778 -4.045 -17.116 1.00 83.25 102 PRO A CA 1
ATOM 786 C C . PRO A 1 102 ? 10.293 -4.331 -18.545 1.00 83.25 102 PRO A C 1
ATOM 788 O O . PRO A 1 102 ? 9.250 -3.834 -18.963 1.00 83.25 102 PRO A O 1
ATOM 791 N N . HIS A 1 103 ? 11.007 -5.181 -19.292 1.00 84.19 103 HIS A N 1
ATOM 792 C CA . HIS A 1 103 ? 10.629 -5.561 -20.657 1.00 84.19 103 HIS A CA 1
ATOM 793 C C . HIS A 1 103 ? 9.357 -6.429 -20.723 1.00 84.19 103 HIS A C 1
ATOM 795 O O . HIS A 1 103 ? 8.657 -6.410 -21.737 1.00 84.19 103 HIS A O 1
ATOM 801 N N . VAL A 1 104 ? 9.038 -7.173 -19.658 1.00 84.88 104 VAL A N 1
ATOM 802 C CA . VAL A 1 104 ? 7.789 -7.940 -19.527 1.00 84.88 104 VAL A CA 1
ATOM 803 C C . VAL A 1 104 ? 6.641 -6.992 -19.192 1.00 84.88 104 VAL A C 1
ATOM 805 O O . VAL A 1 104 ? 5.636 -6.986 -19.905 1.00 84.88 104 VAL A O 1
ATOM 808 N N . MET A 1 105 ? 6.835 -6.095 -18.219 1.00 82.69 105 MET A N 1
ATOM 809 C CA . MET A 1 105 ? 5.841 -5.073 -17.868 1.00 82.69 105 MET A CA 1
ATOM 810 C C . MET A 1 105 ? 5.474 -4.174 -19.060 1.00 82.69 105 MET A C 1
ATOM 812 O O . MET A 1 105 ? 4.297 -3.902 -19.293 1.00 82.69 105 MET A O 1
ATOM 816 N N . MET A 1 106 ? 6.453 -3.751 -19.868 1.00 82.62 106 MET A N 1
ATOM 817 C CA . MET A 1 106 ? 6.200 -2.957 -21.081 1.00 82.62 106 MET A CA 1
ATOM 818 C C . MET A 1 106 ? 5.336 -3.709 -22.099 1.00 82.62 106 MET A C 1
ATOM 820 O O . MET A 1 106 ? 4.421 -3.127 -22.687 1.00 82.62 106 MET A O 1
ATOM 824 N N . ARG A 1 107 ? 5.585 -5.010 -22.291 1.00 84.50 107 ARG A N 1
ATOM 825 C CA . ARG A 1 107 ? 4.755 -5.862 -23.156 1.00 84.50 107 ARG A CA 1
ATOM 826 C C . ARG A 1 107 ? 3.341 -6.010 -22.607 1.00 84.50 107 ARG A C 1
ATOM 828 O O . ARG A 1 107 ? 2.396 -5.909 -23.386 1.00 84.50 107 ARG A O 1
ATOM 835 N N . ARG A 1 108 ? 3.200 -6.174 -21.287 1.00 82.62 108 ARG A N 1
ATOM 836 C CA . ARG A 1 108 ? 1.906 -6.246 -20.596 1.00 82.62 108 ARG A CA 1
ATOM 837 C C . ARG A 1 108 ? 1.092 -4.970 -20.768 1.00 82.62 108 ARG A C 1
ATOM 839 O O . ARG A 1 108 ? -0.033 -5.037 -21.253 1.00 82.62 108 ARG A O 1
ATOM 846 N N . ARG A 1 109 ? 1.680 -3.809 -20.475 1.00 81.25 109 ARG A N 1
ATOM 847 C CA . ARG A 1 109 ? 1.017 -2.499 -20.614 1.00 81.25 109 ARG A CA 1
ATOM 848 C C . ARG A 1 109 ? 0.669 -2.154 -22.065 1.00 81.25 109 ARG A C 1
ATOM 850 O O . ARG A 1 109 ? -0.291 -1.434 -22.300 1.00 81.25 109 ARG A O 1
ATOM 857 N N . SER A 1 110 ? 1.402 -2.711 -23.031 1.00 83.56 110 SER A N 1
ATOM 858 C CA . SER A 1 110 ? 1.105 -2.560 -24.464 1.00 83.56 110 SER A CA 1
ATOM 859 C C . SER A 1 110 ? 0.035 -3.532 -24.987 1.00 83.56 110 SER A C 1
ATOM 861 O O . SER A 1 110 ? -0.280 -3.485 -26.171 1.00 83.56 110 SER A O 1
ATOM 863 N N . GLY A 1 111 ? -0.485 -4.447 -24.157 1.00 80.62 111 GLY A N 1
ATOM 864 C CA . GLY A 1 111 ? -1.437 -5.484 -24.584 1.00 80.62 111 GLY A CA 1
ATOM 865 C C . GLY A 1 111 ? -0.816 -6.622 -25.407 1.00 80.62 111 GLY A C 1
ATOM 866 O O . GLY A 1 111 ? -1.534 -7.412 -26.010 1.00 80.62 111 GLY A O 1
ATOM 867 N N . ASN A 1 112 ? 0.517 -6.728 -25.425 1.00 77.69 112 ASN A N 1
ATOM 868 C CA . ASN A 1 112 ? 1.284 -7.638 -26.285 1.00 77.69 112 ASN A CA 1
ATOM 869 C C . ASN A 1 112 ? 1.765 -8.914 -25.560 1.00 77.69 112 ASN A C 1
ATOM 871 O O . ASN A 1 112 ? 2.712 -9.559 -26.013 1.00 77.69 112 ASN A O 1
ATOM 875 N N . ILE A 1 113 ? 1.162 -9.278 -24.422 1.00 72.44 113 ILE A N 1
ATOM 876 C CA . ILE A 1 113 ? 1.480 -10.509 -23.680 1.00 72.44 113 ILE A CA 1
ATOM 877 C C . ILE A 1 113 ? 0.202 -11.280 -23.329 1.00 72.44 113 ILE A C 1
ATOM 879 O O . ILE A 1 113 ? -0.806 -10.688 -22.952 1.00 72.44 113 ILE A O 1
ATOM 883 N N . SER A 1 114 ? 0.248 -12.610 -23.453 1.00 71.62 114 SER A N 1
ATOM 884 C CA . SER A 1 114 ? -0.822 -13.498 -22.982 1.00 71.62 114 SER A CA 1
ATOM 885 C C . SER A 1 114 ? -0.804 -13.586 -21.455 1.00 71.62 114 SER A C 1
ATOM 887 O O . SER A 1 114 ? 0.263 -13.769 -20.867 1.00 71.62 114 SER A O 1
ATOM 889 N N . MET A 1 115 ? -1.981 -13.543 -20.819 1.00 62.19 115 MET A N 1
ATOM 890 C CA . MET A 1 115 ? -2.132 -13.676 -19.359 1.00 62.19 115 MET A CA 1
ATOM 891 C C . MET A 1 115 ? -1.595 -15.004 -18.800 1.00 62.19 115 MET A C 1
ATOM 893 O O . MET A 1 115 ? -1.308 -15.095 -17.613 1.00 62.19 115 MET A O 1
ATOM 897 N N . SER A 1 116 ? -1.428 -16.029 -19.642 1.00 62.44 116 SER A N 1
ATOM 898 C CA . SER A 1 116 ? -0.930 -17.354 -19.244 1.00 62.44 116 SER A CA 1
ATOM 899 C C . SER A 1 116 ? 0.517 -17.372 -18.736 1.00 62.44 116 SER A C 1
ATOM 901 O O . SER A 1 116 ? 0.943 -18.387 -18.194 1.00 62.44 116 SER A O 1
ATOM 903 N N . ASN A 1 117 ? 1.278 -16.292 -18.940 1.00 62.66 117 ASN A N 1
ATOM 904 C CA . ASN A 1 117 ? 2.700 -16.210 -18.596 1.00 62.66 117 ASN A CA 1
ATOM 905 C C . ASN A 1 117 ? 3.008 -15.170 -17.505 1.00 62.66 117 ASN A C 1
ATOM 907 O O . ASN A 1 117 ? 4.183 -14.905 -17.256 1.00 62.66 117 ASN A O 1
ATOM 911 N N . SER A 1 118 ? 1.992 -14.564 -16.887 1.00 70.56 118 SER A N 1
ATOM 912 C CA . SER A 1 118 ? 2.199 -13.569 -15.832 1.00 70.56 118 SER A CA 1
ATOM 913 C C . SER A 1 118 ? 2.508 -14.233 -14.491 1.00 70.56 118 SER A C 1
ATOM 915 O O . SER A 1 118 ? 1.919 -15.258 -14.142 1.00 70.56 118 SER A O 1
ATOM 917 N N . LEU A 1 119 ? 3.429 -13.632 -13.738 1.00 80.44 119 LEU A N 1
ATOM 918 C CA . LEU A 1 119 ? 3.688 -14.015 -12.350 1.00 80.44 119 LEU A CA 1
ATOM 919 C C . LEU A 1 119 ? 2.439 -13.733 -11.491 1.00 80.44 119 LEU A C 1
ATOM 921 O O . LEU A 1 119 ? 1.697 -12.790 -11.788 1.00 80.44 119 LEU A O 1
ATOM 925 N N . PRO A 1 120 ? 2.164 -14.545 -10.451 1.00 85.38 120 PRO A N 1
ATOM 926 C CA . PRO A 1 120 ? 1.016 -14.319 -9.584 1.00 85.38 120 PRO A CA 1
ATOM 927 C C . PRO A 1 120 ? 1.181 -12.989 -8.849 1.00 85.38 120 PRO A C 1
ATOM 929 O O . PRO A 1 120 ? 2.180 -12.763 -8.168 1.00 85.38 120 PRO A O 1
ATOM 932 N N . GLY A 1 121 ? 0.182 -12.118 -8.975 1.00 89.38 121 GLY A N 1
ATOM 933 C CA . GLY A 1 121 ? 0.169 -10.836 -8.278 1.00 89.38 121 GLY A CA 1
ATOM 934 C C . GLY A 1 121 ? -0.028 -10.994 -6.765 1.00 89.38 121 GLY A C 1
ATOM 935 O O . GLY A 1 121 ? -0.436 -12.060 -6.281 1.00 89.38 121 GLY A O 1
ATOM 936 N N . PRO A 1 122 ? 0.175 -9.915 -5.996 1.00 93.00 122 PRO A N 1
ATOM 937 C CA . PRO A 1 122 ? 0.139 -9.983 -4.539 1.00 93.00 122 PRO A CA 1
ATOM 938 C C . PRO A 1 122 ? -1.233 -10.363 -3.985 1.00 93.00 122 PRO A C 1
ATOM 940 O O . PRO A 1 122 ? -1.325 -11.120 -3.022 1.00 93.00 122 PRO A O 1
ATOM 943 N N . TYR A 1 123 ? -2.317 -9.943 -4.641 1.00 92.69 123 TYR A N 1
ATOM 944 C CA . TYR A 1 123 ? -3.675 -10.347 -4.267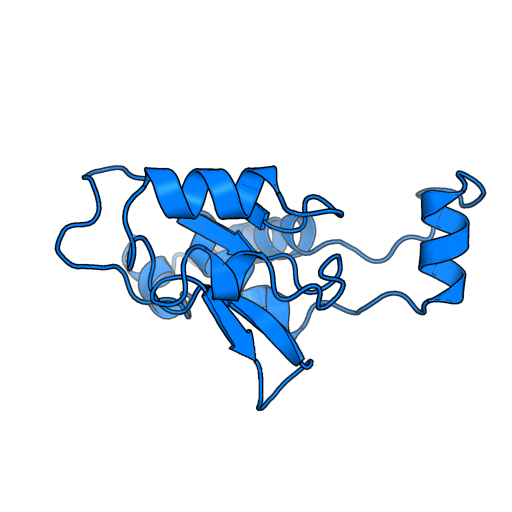 1.00 92.69 123 TYR A CA 1
ATOM 945 C C . TYR A 1 123 ? -3.899 -11.858 -4.382 1.00 92.69 123 TYR A C 1
ATOM 947 O O . TYR A 1 123 ? -4.548 -12.457 -3.524 1.00 92.69 123 TYR A O 1
ATOM 955 N N . GLU A 1 124 ? -3.344 -12.497 -5.414 1.00 92.81 124 GLU A N 1
ATOM 956 C CA . GLU A 1 124 ? -3.453 -13.946 -5.580 1.00 92.81 124 GLU A CA 1
ATOM 957 C C . GLU A 1 124 ? -2.642 -14.682 -4.504 1.00 92.81 124 GLU A C 1
ATOM 959 O O . GLU A 1 124 ? -3.126 -15.641 -3.893 1.00 92.81 124 GLU A O 1
ATOM 964 N N . LEU A 1 125 ? -1.428 -14.205 -4.219 1.00 92.75 125 LEU A N 1
ATOM 965 C CA . LEU A 1 125 ? -0.583 -14.762 -3.164 1.00 92.75 125 LEU A CA 1
ATOM 966 C C . LEU A 1 125 ? -1.211 -14.590 -1.775 1.00 92.75 125 LEU A C 1
ATOM 968 O O . LEU A 1 125 ? -1.224 -15.546 -0.994 1.00 92.75 125 LEU A O 1
ATOM 972 N N . ALA A 1 126 ? -1.810 -13.434 -1.490 1.00 93.00 126 ALA A N 1
ATOM 973 C CA . ALA A 1 126 ? -2.517 -13.170 -0.242 1.00 93.00 126 ALA A CA 1
ATOM 974 C C . ALA A 1 126 ? -3.722 -14.105 -0.066 1.00 93.00 126 ALA A C 1
ATOM 976 O O . ALA A 1 126 ? -3.913 -14.668 1.011 1.00 93.00 126 ALA A O 1
ATOM 977 N N . GLN A 1 127 ? -4.493 -14.370 -1.128 1.00 92.62 127 GLN A N 1
ATOM 978 C CA . GLN A 1 127 ? -5.584 -15.353 -1.078 1.00 92.62 127 GLN A CA 1
ATOM 979 C C . GLN A 1 127 ? -5.076 -16.770 -0.786 1.00 92.62 127 GLN A C 1
ATOM 981 O O . GLN A 1 127 ? -5.671 -17.488 0.024 1.00 92.62 127 GLN A O 1
ATOM 986 N N . ARG A 1 128 ? -3.961 -17.179 -1.408 1.00 93.56 128 ARG A N 1
ATOM 987 C CA . ARG A 1 128 ? -3.316 -18.473 -1.124 1.00 93.56 128 ARG A CA 1
ATOM 988 C C . ARG A 1 128 ? -2.822 -18.543 0.324 1.00 93.56 128 ARG A C 1
ATOM 990 O O . ARG A 1 128 ? -2.976 -19.581 0.966 1.00 93.56 128 ARG A O 1
ATOM 997 N N . LEU A 1 129 ? -2.242 -17.465 0.857 1.00 91.81 129 LEU A N 1
ATOM 998 C CA . LEU A 1 129 ? -1.793 -17.396 2.250 1.00 91.81 129 LEU A CA 1
ATOM 999 C C . LEU A 1 129 ? -2.969 -17.470 3.229 1.00 91.81 129 LEU A C 1
ATOM 1001 O O . LEU A 1 129 ? -2.927 -18.277 4.158 1.00 91.81 129 LEU A O 1
ATOM 1005 N N . ARG A 1 130 ? -4.033 -16.702 2.977 1.00 90.81 130 ARG A N 1
ATOM 1006 C CA . ARG A 1 130 ? -5.262 -16.701 3.779 1.00 90.81 130 ARG A CA 1
ATOM 1007 C C . ARG A 1 130 ? -5.919 -18.078 3.821 1.00 90.81 130 ARG A C 1
ATOM 1009 O O . ARG A 1 130 ? -6.324 -18.536 4.882 1.00 90.81 130 ARG A O 1
ATOM 1016 N N . ARG A 1 131 ? -5.986 -18.781 2.685 1.00 90.75 131 ARG A N 1
ATOM 1017 C CA . ARG A 1 131 ? -6.505 -20.158 2.639 1.00 90.75 131 ARG A CA 1
ATOM 1018 C C . ARG A 1 131 ? -5.687 -21.097 3.530 1.00 90.75 131 ARG A C 1
ATOM 1020 O O . ARG A 1 131 ? -6.267 -21.810 4.340 1.00 90.75 131 ARG A O 1
ATOM 1027 N N . ARG A 1 132 ? -4.354 -21.037 3.434 1.00 89.19 132 ARG A N 1
ATOM 1028 C CA . ARG A 1 132 ? -3.449 -21.876 4.239 1.00 89.19 132 ARG A CA 1
ATOM 1029 C C . ARG A 1 132 ? -3.552 -21.606 5.742 1.00 89.19 132 ARG A C 1
ATOM 1031 O O . ARG A 1 132 ? -3.449 -22.545 6.519 1.00 89.19 132 ARG A O 1
ATOM 1038 N N . THR A 1 133 ? -3.736 -20.352 6.155 1.00 86.06 133 THR A N 1
ATOM 1039 C CA . THR A 1 133 ? -3.900 -19.994 7.581 1.00 86.06 133 THR A CA 1
ATOM 1040 C C . THR A 1 133 ? -5.237 -20.487 8.129 1.00 86.06 133 THR A C 1
ATOM 1042 O O . THR A 1 133 ? -5.266 -21.106 9.188 1.00 86.06 133 THR A O 1
ATOM 1045 N N . LEU A 1 134 ? -6.323 -20.337 7.362 1.00 83.75 134 LEU A N 1
ATOM 1046 C CA . LEU A 1 134 ? -7.636 -20.877 7.736 1.00 83.75 134 LEU A CA 1
ATOM 1047 C C . LEU A 1 134 ? -7.626 -22.408 7.869 1.00 83.75 134 LEU A C 1
ATOM 1049 O O . LEU A 1 134 ? -8.186 -22.942 8.822 1.00 83.75 134 LEU A O 1
ATOM 1053 N N . GLU A 1 135 ? -6.965 -23.115 6.949 1.00 83.88 135 GLU A N 1
ATOM 1054 C CA . GLU A 1 135 ? -6.803 -24.579 7.002 1.00 83.88 135 GLU A CA 1
ATOM 1055 C C . GLU A 1 135 ? -5.971 -25.044 8.209 1.00 83.88 135 GLU A C 1
ATOM 1057 O O . GLU A 1 135 ? -6.165 -26.156 8.700 1.00 83.88 135 GLU A O 1
ATOM 1062 N N . ARG A 1 136 ? -5.061 -24.197 8.705 1.00 78.25 136 ARG A N 1
ATOM 1063 C CA . ARG A 1 136 ? -4.233 -24.458 9.892 1.00 78.25 136 ARG A CA 1
ATOM 1064 C C . ARG A 1 136 ? -4.919 -24.112 11.215 1.00 78.25 136 ARG A C 1
ATOM 1066 O O . ARG A 1 136 ? -4.413 -24.511 12.260 1.00 78.25 136 ARG A O 1
ATOM 1073 N N . GLY A 1 137 ? -6.069 -23.437 11.175 1.00 64.62 137 GLY A N 1
ATOM 1074 C CA . GLY A 1 137 ? -6.815 -23.034 12.370 1.00 64.62 137 GLY A CA 1
ATOM 1075 C C . GLY A 1 137 ? -6.153 -21.912 13.177 1.00 64.62 137 GLY A C 1
ATOM 1076 O O . GLY A 1 137 ? -6.424 -21.800 14.372 1.00 64.62 137 GLY A O 1
ATOM 1077 N N . GLU A 1 138 ? -5.294 -21.112 12.538 1.00 54.78 138 GLU A N 1
ATOM 1078 C CA . GLU A 1 138 ? -4.620 -19.945 13.128 1.00 54.78 138 GLU A CA 1
ATOM 1079 C C . GLU A 1 138 ? -5.503 -18.685 12.999 1.00 54.78 138 GLU A C 1
ATOM 1081 O O . GLU A 1 138 ? -5.926 -18.353 11.866 1.00 54.78 138 GLU A O 1
#

pLDDT: mean 88.77, std 11.16, range [45.91, 97.94]

Solvent-accessible surface area (backbone atoms only — not comparable to full-atom values): 7923 Å² total; per-residue (Å²): 127,74,53,57,69,78,40,41,77,51,44,72,36,93,83,43,62,90,88,52,64,27,70,44,48,42,54,78,54,44,79,68,79,57,56,41,45,71,55,17,55,58,19,26,43,67,34,83,88,72,86,56,26,52,39,51,52,23,40,60,50,42,58,68,68,35,46,50,49,26,38,70,66,36,92,69,57,26,42,44,79,38,56,57,86,49,39,19,39,37,55,53,39,48,84,77,48,80,67,73,54,70,74,55,49,52,31,48,77,68,68,72,56,69,79,93,76,62,78,78,50,53,70,57,50,15,52,54,50,51,51,54,36,59,76,68,74,82

Foldseek 3Di:
DPVLVVLAQAAEDPPPDDQFFFKFFQQLQFPLPCLLCVLQVQQWDQDPPADRGIGGRYTPRDPPVSNVCSQVPRPRNRMDGHGPSLNSLLSNCRRVFDHDDPVVVVCVVVVNDDPVPDGDGSSRSSVVVVVVCVVVVD

Nearest PDB structures (foldseek):
  1fxr-assembly1_B  TM=9.562E-01  e=3.684E-05  Desulfocurvibacter africanus
  1dax-assembly1_A  TM=8.777E-01  e=2.145E-04  Desulfocurvibacter africanus
  1wtf-assembly1_A  TM=8.056E-01  e=5.349E-04  Bacillus thermoproteolyticus
  8amp-assembly1_A  TM=8.137E-01  e=9.016E-04  Mycobacterium tuberculosis
  8amq-assembly1_A  TM=6.808E-01  e=7.143E-02  Mycobacterium tuberculosis H37Rv

Mean predicted aligned error: 5.36 Å

Sequence (138 aa):
TQACASLGRSQWHPEAPEGARGIFVDETECVICHNCTTMAPETFEMDSEGRGRARVFVQYGDWEEDIDEAVQSCPTGAIAYVDREVLPYLEAVMPDTEMEPPHVMMRRRSGNISMSNSLPGPYELAQRLRRRTLERGE

Radius of gyration: 15.52 Å; Cα contacts (8 Å, |Δi|>4): 199; chains: 1; bounding box: 30×39×44 Å

Secondary structure (DSSP, 8-state):
-GGGGGT--SEEPTTPPTTPPEEEE-TTT-----HHHHH-TTTEEE-TTTTS-EEESEET-S-HHHHHHHHHT-TT--EEEE-TTTHHHHHHHTTTPPPPPHHHHHHHHTT-S-GGGPPPPHHHHHHHHHHHHHHHT-

Organism: Alexandrium catenella (NCBI:txid2925)